Protein AF-A0A166EIK3-F1 (afdb_monomer_lite)

Radius of gyration: 16.2 Å; chains: 1; bounding box: 35×53×45 Å

Organism: NCBI:txid1759441

Structure (mmCIF, N/CA/C/O backbone):
data_AF-A0A166EIK3-F1
#
_entry.id   AF-A0A166EIK3-F1
#
loop_
_atom_site.group_PDB
_atom_site.id
_atom_site.type_symbol
_atom_site.label_atom_id
_atom_site.label_alt_id
_atom_site.label_comp_id
_atom_site.label_asym_id
_atom_site.label_entity_id
_atom_site.label_seq_id
_atom_site.pdbx_PDB_ins_code
_atom_site.Cartn_x
_atom_site.Cartn_y
_atom_site.Cartn_z
_atom_site.occupancy
_atom_site.B_iso_or_equiv
_atom_site.auth_seq_id
_atom_site.auth_comp_id
_atom_site.auth_asym_id
_atom_site.auth_atom_id
_atom_site.pdbx_PDB_model_num
ATOM 1 N N . MET A 1 1 ? 0.263 -26.869 -21.691 1.00 33.00 1 MET A N 1
ATOM 2 C CA . MET A 1 1 ? 0.742 -26.648 -20.312 1.00 33.00 1 MET A CA 1
ATOM 3 C C . MET A 1 1 ? 1.435 -25.303 -20.302 1.00 33.00 1 MET A C 1
ATOM 5 O O . MET A 1 1 ? 2.479 -25.186 -20.929 1.00 33.00 1 MET A O 1
ATOM 9 N N . ALA A 1 2 ? 0.801 -24.281 -19.730 1.00 32.44 2 ALA A N 1
ATOM 10 C CA . ALA A 1 2 ? 1.482 -23.016 -19.465 1.00 32.44 2 ALA A CA 1
ATOM 11 C C . ALA A 1 2 ? 2.461 -23.235 -18.296 1.00 32.44 2 ALA A C 1
ATOM 13 O O . ALA A 1 2 ? 2.149 -24.062 -17.434 1.00 32.44 2 ALA A O 1
ATOM 14 N N . PRO A 1 3 ? 3.630 -22.574 -18.264 1.00 34.97 3 PRO A N 1
ATOM 15 C CA . PRO A 1 3 ? 4.536 -22.687 -17.130 1.00 34.97 3 PRO A CA 1
ATOM 16 C C . PRO A 1 3 ? 3.823 -22.200 -15.865 1.00 34.97 3 PRO A C 1
ATOM 18 O O . PRO A 1 3 ? 3.194 -21.144 -15.879 1.00 34.97 3 PRO A O 1
ATOM 21 N N . GLU A 1 4 ? 3.918 -22.960 -14.776 1.00 40.66 4 GLU A N 1
ATOM 22 C CA . GLU A 1 4 ? 3.613 -22.454 -13.440 1.00 40.66 4 GLU A CA 1
ATOM 23 C C . GLU A 1 4 ? 4.630 -21.352 -13.117 1.00 40.66 4 GLU A C 1
ATOM 25 O O . GLU A 1 4 ? 5.773 -21.621 -12.745 1.00 40.66 4 GLU A O 1
ATOM 30 N N . PHE A 1 5 ? 4.238 -20.094 -13.309 1.00 43.50 5 PHE A N 1
ATOM 31 C CA . PHE A 1 5 ? 5.030 -18.939 -12.903 1.00 43.50 5 PHE A CA 1
ATOM 32 C C . PHE A 1 5 ? 4.923 -18.790 -11.384 1.00 43.50 5 PHE A C 1
ATOM 34 O O . PHE A 1 5 ? 4.163 -17.974 -10.870 1.00 43.50 5 PHE A O 1
ATOM 41 N N . ALA A 1 6 ? 5.657 -19.625 -10.648 1.00 40.59 6 ALA A N 1
ATOM 42 C CA . ALA A 1 6 ? 5.803 -19.489 -9.205 1.00 40.59 6 ALA A CA 1
ATOM 43 C C . ALA A 1 6 ? 6.661 -18.250 -8.904 1.00 40.59 6 ALA A C 1
ATOM 45 O O . ALA A 1 6 ? 7.873 -18.313 -8.717 1.00 40.59 6 ALA A O 1
ATOM 46 N N . SER A 1 7 ? 6.013 -17.094 -8.921 1.00 46.62 7 SER A N 1
ATOM 47 C CA . SER A 1 7 ? 6.534 -15.812 -8.472 1.00 46.62 7 SER A CA 1
ATOM 48 C C . SER A 1 7 ? 6.662 -15.830 -6.944 1.00 46.62 7 SER A C 1
ATOM 50 O O . SER A 1 7 ? 5.664 -15.896 -6.225 1.00 46.62 7 SER A O 1
ATOM 52 N N . VAL A 1 8 ? 7.900 -15.849 -6.454 1.00 47.62 8 VAL A N 1
ATOM 53 C CA . VAL A 1 8 ? 8.247 -15.957 -5.031 1.00 47.62 8 VAL A CA 1
ATOM 54 C C . VAL A 1 8 ? 8.254 -14.547 -4.431 1.00 47.62 8 VAL A C 1
ATOM 56 O O . VAL A 1 8 ? 9.231 -13.807 -4.485 1.00 47.62 8 VAL A O 1
ATOM 59 N N . TRP A 1 9 ? 7.110 -14.132 -3.895 1.00 52.59 9 TRP A N 1
ATOM 60 C CA . TRP A 1 9 ? 6.866 -12.761 -3.455 1.00 52.59 9 TRP A CA 1
ATOM 61 C C . TRP A 1 9 ? 7.044 -12.588 -1.947 1.00 52.59 9 TRP A C 1
ATOM 63 O O . TRP A 1 9 ? 6.068 -12.648 -1.201 1.00 52.59 9 TRP A O 1
ATOM 73 N N . HIS A 1 10 ? 8.257 -12.362 -1.449 1.00 58.00 10 HIS A N 1
ATOM 74 C CA . HIS A 1 10 ? 8.431 -12.313 0.003 1.00 58.00 10 HIS A CA 1
ATOM 75 C C . HIS A 1 10 ? 9.363 -11.182 0.415 1.00 58.00 10 HIS A C 1
ATOM 77 O O . HIS A 1 10 ? 10.552 -11.217 0.124 1.00 58.00 10 HIS A O 1
ATOM 83 N N . HI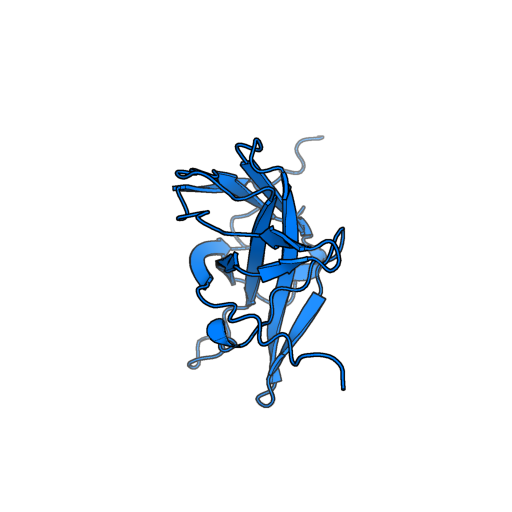S A 1 11 ? 8.796 -10.187 1.106 1.00 63.22 11 HIS A N 1
ATOM 84 C CA . HIS A 1 11 ? 9.227 -9.694 2.423 1.00 63.22 11 HIS A CA 1
ATOM 85 C C . HIS A 1 11 ? 8.502 -8.373 2.717 1.00 63.22 11 HIS A C 1
ATOM 87 O O . HIS A 1 11 ? 8.897 -7.314 2.239 1.00 63.22 11 HIS A O 1
ATOM 93 N N . TYR A 1 12 ? 7.442 -8.431 3.525 1.00 72.81 12 TYR A N 1
ATOM 94 C CA . TYR A 1 12 ? 6.808 -7.235 4.079 1.00 72.81 12 TYR A CA 1
ATOM 95 C C . TYR A 1 12 ? 7.474 -6.872 5.400 1.00 72.81 12 TYR A C 1
ATOM 97 O O . TYR A 1 12 ? 7.505 -7.675 6.335 1.00 72.81 12 TYR A O 1
ATOM 105 N N . ARG A 1 13 ? 7.974 -5.642 5.494 1.00 79.31 13 ARG A N 1
ATOM 106 C CA . ARG A 1 13 ? 8.536 -5.078 6.718 1.00 79.31 13 ARG A CA 1
ATOM 107 C C . ARG A 1 13 ? 7.525 -4.129 7.341 1.00 79.31 13 ARG A C 1
ATOM 109 O O . ARG A 1 13 ? 6.974 -3.284 6.643 1.00 79.31 13 ARG A O 1
ATOM 116 N N . LYS A 1 14 ? 7.317 -4.231 8.656 1.00 83.12 14 LYS A N 1
ATOM 117 C CA . LYS A 1 14 ? 6.583 -3.204 9.402 1.00 83.12 14 LYS A CA 1
ATOM 118 C C . LYS A 1 14 ? 7.390 -1.907 9.384 1.00 83.12 14 LYS A C 1
ATOM 120 O O . LYS A 1 14 ? 8.538 -1.901 9.826 1.00 83.12 14 LYS A O 1
ATOM 125 N N . VAL A 1 15 ? 6.788 -0.837 8.886 1.00 83.31 15 VAL A N 1
ATOM 126 C CA . VAL A 1 15 ? 7.427 0.478 8.712 1.00 83.31 15 VAL A CA 1
ATOM 127 C C . VAL A 1 15 ? 6.827 1.549 9.615 1.00 83.31 15 VAL A C 1
ATOM 129 O O . VAL A 1 15 ? 7.466 2.566 9.853 1.00 83.31 15 VAL A O 1
ATOM 132 N N . GLY A 1 16 ? 5.641 1.312 10.177 1.00 85.31 16 GLY A N 1
ATOM 133 C CA . GLY A 1 16 ? 5.020 2.265 11.087 1.00 85.31 16 GLY A CA 1
ATOM 134 C C . GLY A 1 16 ? 3.704 1.788 11.676 1.00 85.31 16 GLY A C 1
ATOM 135 O O . GLY A 1 16 ? 3.317 0.621 11.543 1.00 85.31 16 GLY A O 1
ATOM 136 N N . ILE A 1 17 ? 3.046 2.714 12.367 1.00 86.44 17 ILE A N 1
ATOM 137 C CA . ILE A 1 17 ? 1.718 2.554 12.952 1.00 86.44 17 ILE A CA 1
ATOM 138 C C . ILE A 1 17 ? 0.939 3.833 12.657 1.00 86.44 17 ILE A C 1
ATOM 140 O O . ILE A 1 17 ? 1.471 4.920 12.854 1.00 86.44 17 ILE A O 1
ATOM 144 N N . VAL A 1 18 ? -0.309 3.681 12.230 1.00 86.12 18 VAL A N 1
ATOM 145 C CA . VAL A 1 18 ? -1.285 4.771 12.127 1.00 86.12 18 VAL A CA 1
ATOM 146 C C . VAL A 1 18 ? -2.200 4.699 13.341 1.00 86.12 18 VAL A C 1
ATOM 148 O O . VAL A 1 18 ? -2.766 3.634 13.613 1.00 86.12 18 VAL A O 1
ATOM 151 N N . ASP A 1 19 ? -2.348 5.804 14.070 1.00 84.12 19 ASP A N 1
ATOM 152 C CA . ASP A 1 19 ? -3.243 5.935 15.219 1.00 84.12 19 ASP A CA 1
ATOM 153 C C . ASP A 1 19 ? -4.318 6.985 14.936 1.00 84.12 19 ASP A C 1
ATOM 155 O O . ASP A 1 19 ? -4.113 8.194 14.985 1.00 84.12 19 ASP A O 1
ATOM 159 N N . ARG A 1 20 ? -5.546 6.515 14.728 1.00 77.56 20 ARG A N 1
ATOM 160 C CA . ARG A 1 20 ? -6.680 7.387 14.396 1.00 77.56 20 ARG A CA 1
ATOM 161 C C . ARG A 1 20 ? -7.066 8.379 15.491 1.00 77.56 20 ARG A C 1
ATOM 163 O O . ARG A 1 20 ? -7.937 9.210 15.257 1.00 77.56 20 ARG A O 1
ATOM 170 N N . THR A 1 21 ? -6.521 8.253 16.701 1.00 71.88 21 THR A N 1
ATOM 171 C CA . THR A 1 21 ? -6.765 9.234 17.767 1.00 71.88 21 THR A CA 1
ATOM 172 C C . THR A 1 21 ? -5.899 10.480 17.645 1.00 71.88 21 THR A C 1
ATOM 174 O O . THR A 1 21 ? -6.282 11.514 18.184 1.00 71.88 21 THR A O 1
ATOM 177 N N . THR A 1 22 ? -4.784 10.399 16.922 1.00 66.06 22 THR A N 1
ATOM 178 C CA . THR A 1 22 ? -3.863 11.519 16.682 1.00 66.06 22 THR A CA 1
ATOM 179 C C . THR A 1 22 ? -3.880 11.994 15.236 1.00 66.06 22 THR A C 1
ATOM 181 O O . THR A 1 22 ? -3.534 13.139 14.968 1.00 66.06 22 THR A O 1
ATOM 184 N N . ASP A 1 23 ? -4.325 11.131 14.327 1.00 60.50 23 ASP A N 1
ATOM 185 C CA . ASP A 1 23 ? -4.114 11.280 12.896 1.00 60.50 23 ASP A CA 1
ATOM 186 C C . ASP A 1 23 ? -5.430 11.693 12.212 1.00 60.50 23 ASP A C 1
ATOM 188 O O . ASP A 1 23 ? -6.463 11.047 12.405 1.00 60.50 23 ASP A O 1
ATOM 192 N N . GLY A 1 24 ? -5.404 12.803 11.464 1.00 57.12 24 GLY A N 1
ATOM 193 C CA . GLY A 1 24 ? -6.562 13.521 10.913 1.00 57.12 24 GLY A CA 1
ATOM 194 C C . GLY A 1 24 ? -7.657 12.689 10.215 1.00 57.12 24 GLY A C 1
ATOM 195 O O . GLY A 1 24 ? -7.524 11.516 9.868 1.00 57.12 24 GLY A O 1
ATOM 196 N N . LYS A 1 25 ? -8.811 13.324 9.978 1.00 63.50 25 LYS A N 1
ATOM 197 C CA . LYS A 1 25 ? -10.058 12.648 9.558 1.00 63.50 25 LYS A CA 1
ATOM 198 C C . LYS A 1 25 ? -10.060 12.091 8.131 1.00 63.50 25 LYS A C 1
ATOM 200 O O . LYS A 1 25 ? -10.968 11.326 7.801 1.00 63.50 25 LYS A O 1
ATOM 205 N N . ASN A 1 26 ? -9.082 12.451 7.301 1.00 69.62 26 ASN A N 1
ATOM 206 C CA . ASN A 1 26 ? -9.133 12.221 5.853 1.00 69.62 26 ASN A CA 1
ATOM 207 C C . ASN A 1 26 ? -8.341 10.993 5.375 1.00 69.62 26 ASN A C 1
ATOM 209 O O . ASN A 1 26 ? -8.454 10.604 4.211 1.00 69.62 26 ASN A O 1
ATOM 213 N N . GLY A 1 27 ? -7.623 10.315 6.275 1.00 81.19 27 GLY A N 1
ATOM 214 C CA . GLY A 1 27 ? -6.870 9.096 5.977 1.00 81.19 27 GLY A CA 1
ATOM 215 C C . GLY A 1 27 ? -5.369 9.268 6.181 1.00 81.19 27 GLY A C 1
ATOM 216 O O . GLY A 1 27 ? -4.930 10.162 6.896 1.00 81.19 27 GLY A O 1
ATOM 217 N N . VAL A 1 28 ? -4.585 8.396 5.556 1.00 86.12 28 VAL A N 1
ATOM 218 C CA . VAL A 1 28 ? -3.120 8.411 5.619 1.00 86.12 28 VAL A CA 1
ATOM 219 C C . VAL A 1 28 ? -2.539 8.254 4.222 1.00 86.12 28 VAL A C 1
ATOM 221 O O . VAL A 1 28 ? -2.976 7.409 3.436 1.00 86.12 28 VAL A O 1
ATOM 224 N N . ILE A 1 29 ? -1.540 9.067 3.918 1.00 88.38 29 ILE A N 1
ATOM 225 C CA . ILE A 1 29 ? -0.693 8.927 2.744 1.00 88.38 29 ILE A CA 1
ATOM 226 C C . ILE A 1 29 ? 0.611 8.288 3.212 1.00 88.38 29 ILE A C 1
ATOM 228 O O . ILE A 1 29 ? 1.278 8.803 4.107 1.00 88.38 29 ILE A O 1
ATOM 232 N N . ILE A 1 30 ? 0.949 7.155 2.610 1.00 88.19 30 ILE A N 1
ATOM 233 C CA . ILE A 1 30 ? 2.161 6.387 2.881 1.00 88.19 30 ILE A CA 1
ATOM 234 C C . ILE A 1 30 ? 3.106 6.651 1.718 1.00 88.19 30 ILE A C 1
ATOM 236 O O . ILE A 1 30 ? 2.805 6.247 0.592 1.00 88.19 30 ILE A O 1
ATOM 240 N N . LEU A 1 31 ? 4.216 7.329 1.986 1.00 88.56 31 LEU A N 1
ATOM 241 C CA . LEU A 1 31 ? 5.270 7.613 1.018 1.00 88.56 31 LEU A CA 1
ATOM 242 C C . LEU A 1 31 ? 6.453 6.686 1.284 1.00 88.56 31 LEU A C 1
ATOM 244 O O . LEU A 1 31 ? 6.903 6.564 2.420 1.00 88.56 31 LEU A O 1
ATOM 248 N N . VAL A 1 32 ? 6.949 6.026 0.244 1.00 86.06 32 VAL A N 1
ATOM 249 C CA . VAL A 1 32 ? 8.122 5.149 0.310 1.00 86.06 32 VAL A CA 1
ATOM 250 C C . VAL A 1 32 ? 9.165 5.688 -0.652 1.00 86.06 32 VAL A C 1
ATOM 252 O O . VAL A 1 32 ? 8.889 5.740 -1.855 1.00 86.06 32 VAL A O 1
ATOM 255 N N . HIS A 1 33 ? 10.358 6.026 -0.152 1.00 83.94 33 HIS A N 1
ATOM 256 C CA . HIS A 1 33 ? 11.458 6.396 -1.038 1.00 83.94 33 HIS A CA 1
ATOM 257 C C . HIS A 1 33 ? 12.168 5.145 -1.563 1.00 83.94 33 HIS A C 1
ATOM 259 O O . HIS A 1 33 ? 12.476 4.176 -0.853 1.00 83.94 33 HIS A O 1
ATOM 265 N N . LEU A 1 34 ? 12.384 5.154 -2.870 1.00 78.69 34 LEU A N 1
ATOM 266 C CA . LEU A 1 34 ? 12.885 4.040 -3.649 1.00 78.69 34 LEU A CA 1
ATOM 267 C C . LEU A 1 34 ? 14.361 4.278 -3.938 1.00 78.69 34 LEU A C 1
ATOM 269 O O . LEU A 1 34 ? 14.728 5.123 -4.750 1.00 78.69 34 LEU A O 1
ATOM 273 N N . ASN A 1 35 ? 15.216 3.495 -3.286 1.00 68.25 35 ASN A N 1
ATOM 274 C CA . ASN A 1 35 ? 16.641 3.466 -3.589 1.00 68.25 35 ASN A CA 1
ATOM 275 C C . ASN A 1 35 ? 16.967 2.216 -4.395 1.00 68.25 35 ASN A C 1
ATOM 277 O O . ASN A 1 35 ? 16.853 1.110 -3.875 1.00 68.25 35 ASN A O 1
ATOM 281 N N . THR A 1 36 ? 17.424 2.384 -5.636 1.00 59.62 36 THR A N 1
ATOM 282 C CA . THR A 1 36 ? 17.813 1.259 -6.502 1.00 59.62 36 THR A CA 1
ATOM 283 C C . THR A 1 36 ? 19.271 1.268 -6.938 1.00 59.62 36 THR A C 1
ATOM 285 O O . THR A 1 36 ? 19.799 2.280 -7.393 1.00 59.62 36 THR A O 1
ATOM 288 N N . THR A 1 37 ? 19.853 0.069 -6.916 1.00 52.12 37 THR A N 1
ATOM 289 C CA . THR A 1 37 ? 21.106 -0.378 -7.560 1.00 52.12 37 THR A CA 1
ATOM 290 C C . THR A 1 37 ? 20.956 -1.910 -7.706 1.00 52.12 37 THR A C 1
ATOM 292 O O . THR A 1 37 ? 20.644 -2.476 -6.660 1.00 52.12 37 THR A O 1
ATOM 295 N N . PRO A 1 38 ? 21.161 -2.673 -8.829 1.00 50.84 38 PRO A N 1
ATOM 296 C CA . PRO A 1 38 ? 21.731 -2.476 -10.190 1.00 50.84 38 PRO A CA 1
ATOM 297 C C . PRO A 1 38 ? 20.875 -3.158 -11.347 1.00 50.84 38 PRO A C 1
ATOM 299 O O . PRO A 1 38 ? 19.654 -3.190 -11.245 1.00 50.84 38 PRO A O 1
ATOM 302 N N . PRO A 1 39 ? 21.422 -3.709 -12.472 1.00 52.75 39 PRO A N 1
ATOM 303 C CA . PRO A 1 39 ? 21.447 -3.117 -13.817 1.00 52.75 39 PRO A CA 1
ATOM 304 C C . PRO A 1 39 ? 20.382 -3.608 -14.837 1.00 52.75 39 PRO A C 1
ATOM 306 O O . PRO A 1 39 ? 20.573 -3.391 -16.032 1.00 52.75 39 PRO A O 1
ATOM 309 N N . ARG A 1 40 ? 19.311 -4.322 -14.451 1.00 54.56 40 ARG A N 1
ATOM 310 C CA . ARG A 1 40 ? 18.403 -4.966 -15.442 1.00 54.56 40 ARG A CA 1
ATOM 311 C C . ARG A 1 40 ? 16.902 -4.961 -15.114 1.00 54.56 40 ARG A C 1
ATOM 313 O O . ARG A 1 40 ? 16.160 -5.724 -15.723 1.00 54.56 40 ARG A O 1
ATOM 320 N N . ALA A 1 41 ? 16.456 -4.152 -14.159 1.00 62.06 41 ALA A N 1
ATOM 321 C CA . ALA A 1 41 ? 15.030 -4.015 -13.868 1.00 62.06 41 ALA A CA 1
ATOM 322 C C . ALA A 1 41 ? 14.403 -2.910 -14.728 1.00 62.06 41 ALA A C 1
ATOM 324 O O . ALA A 1 41 ? 15.029 -1.878 -14.957 1.00 62.06 41 ALA A O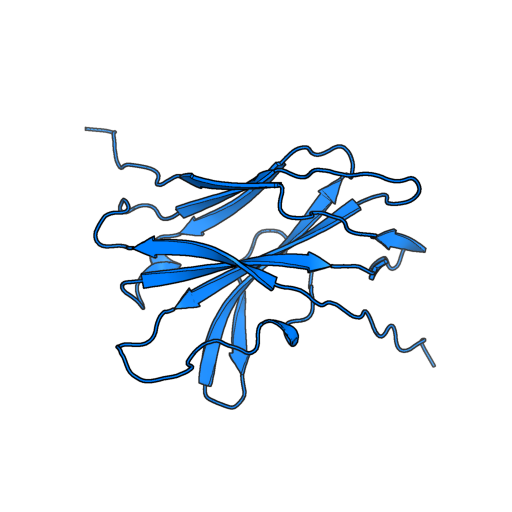 1
ATOM 325 N N . SER A 1 42 ? 13.163 -3.106 -15.170 1.00 67.50 42 SER A N 1
ATOM 326 C CA . SER A 1 42 ? 12.394 -2.057 -15.864 1.00 67.50 42 SER A CA 1
ATOM 327 C C . SER A 1 42 ? 11.387 -1.364 -14.933 1.00 67.50 42 SER A C 1
ATOM 329 O O . SER A 1 42 ? 11.015 -0.212 -15.161 1.00 67.50 42 SER A O 1
ATOM 331 N N . TRP A 1 43 ? 10.988 -2.036 -13.847 1.00 75.50 43 TRP A N 1
ATOM 332 C CA . TRP A 1 43 ? 9.897 -1.618 -12.963 1.00 75.50 43 TRP A CA 1
ATOM 333 C C . TRP A 1 43 ? 10.179 -1.966 -11.501 1.00 75.50 43 TRP A C 1
ATOM 335 O O . TRP A 1 43 ? 10.754 -3.015 -11.204 1.00 75.50 43 TRP A O 1
ATOM 345 N N . HIS A 1 44 ? 9.698 -1.119 -10.592 1.00 74.94 44 HIS A N 1
ATOM 346 C CA . HIS A 1 44 ? 9.502 -1.457 -9.186 1.00 74.94 44 HIS A CA 1
ATOM 347 C C . HIS A 1 44 ? 8.132 -2.104 -9.007 1.00 74.94 44 HIS A C 1
ATOM 349 O O . HIS A 1 44 ? 7.159 -1.650 -9.608 1.00 74.94 44 HIS A O 1
ATOM 355 N N . ASN A 1 45 ? 8.044 -3.106 -8.133 1.00 78.31 45 ASN A N 1
ATOM 356 C CA . ASN A 1 45 ? 6.774 -3.658 -7.669 1.00 78.31 45 ASN A CA 1
ATOM 357 C C . ASN A 1 45 ? 6.721 -3.607 -6.140 1.00 78.31 45 ASN A C 1
ATOM 359 O O . ASN A 1 45 ? 7.534 -4.236 -5.452 1.00 78.31 45 ASN A O 1
ATOM 363 N N . ILE A 1 46 ? 5.792 -2.804 -5.631 1.00 81.38 46 ILE A N 1
ATOM 364 C CA . ILE A 1 46 ? 5.703 -2.389 -4.235 1.00 81.38 46 ILE A CA 1
ATOM 365 C C . ILE A 1 46 ? 4.339 -2.800 -3.699 1.00 81.38 46 ILE A C 1
ATOM 367 O O . ILE A 1 46 ? 3.308 -2.539 -4.313 1.00 81.38 46 ILE A O 1
ATOM 371 N N . GLY A 1 47 ? 4.338 -3.434 -2.534 1.00 83.12 47 GLY A N 1
ATOM 372 C CA . GLY A 1 47 ? 3.140 -3.837 -1.819 1.00 83.12 47 GLY A CA 1
ATOM 373 C C . GLY A 1 47 ? 2.981 -2.998 -0.563 1.00 83.12 47 GLY A C 1
ATOM 374 O O . GLY A 1 47 ? 3.875 -2.967 0.281 1.00 83.12 47 GLY A O 1
ATOM 375 N N . PHE A 1 48 ? 1.829 -2.365 -0.409 1.00 86.75 48 PHE A N 1
ATOM 376 C CA . PHE A 1 48 ? 1.414 -1.677 0.805 1.00 86.75 48 PHE A CA 1
ATOM 377 C C . PHE A 1 48 ? 0.407 -2.546 1.543 1.00 86.75 48 PHE A C 1
ATOM 379 O O . PHE A 1 48 ? -0.508 -3.105 0.933 1.00 86.75 48 PHE A O 1
ATOM 386 N N . MET A 1 49 ? 0.548 -2.644 2.860 1.00 88.12 49 MET A N 1
ATOM 387 C CA . MET A 1 49 ? -0.391 -3.390 3.684 1.00 88.12 49 MET A CA 1
ATOM 388 C C . MET A 1 49 ? -0.719 -2.647 4.971 1.00 88.12 49 MET A C 1
ATOM 390 O O . MET A 1 49 ? 0.168 -2.141 5.658 1.00 88.12 49 MET A O 1
ATOM 394 N N . LEU A 1 50 ? -2.006 -2.625 5.304 1.00 88.88 50 LEU A N 1
ATOM 395 C CA . LEU A 1 50 ? -2.531 -2.084 6.548 1.00 88.88 50 LEU A CA 1
ATOM 396 C C . LEU A 1 50 ? -3.232 -3.202 7.302 1.00 88.88 50 LEU A C 1
ATOM 398 O O . LEU A 1 50 ? -4.318 -3.639 6.915 1.00 88.88 50 LEU A O 1
ATOM 402 N N . ALA A 1 51 ? -2.608 -3.661 8.381 1.00 87.62 51 ALA A N 1
ATOM 403 C CA . ALA A 1 51 ? -3.185 -4.667 9.256 1.00 87.62 51 ALA A CA 1
ATOM 404 C C . ALA A 1 51 ? -3.805 -3.974 10.479 1.00 87.62 51 ALA A C 1
ATOM 406 O O . ALA A 1 51 ? -3.104 -3.232 11.176 1.00 87.62 51 ALA A O 1
ATOM 407 N N . PRO A 1 52 ? -5.097 -4.188 10.775 1.00 86.75 52 PRO A N 1
ATOM 408 C CA . PRO A 1 52 ? -5.698 -3.635 11.974 1.00 86.75 52 PRO A CA 1
ATOM 409 C C . PRO A 1 52 ? -5.032 -4.281 13.189 1.00 86.75 52 PRO A C 1
ATOM 411 O O . PRO A 1 52 ? -4.977 -5.510 13.298 1.00 86.75 52 PRO A O 1
ATOM 414 N N . LYS A 1 53 ? -4.560 -3.476 14.145 1.00 78.56 53 LYS A N 1
ATOM 415 C CA . LYS A 1 53 ? -4.233 -4.033 15.456 1.00 78.56 53 LYS A CA 1
ATOM 416 C C . LYS A 1 53 ? -5.526 -4.534 16.076 1.00 78.56 53 LYS A C 1
ATOM 418 O O . LYS A 1 53 ? -6.496 -3.783 16.200 1.00 78.56 53 LYS A O 1
ATOM 423 N N . ALA A 1 54 ? -5.539 -5.805 16.449 1.00 64.19 54 ALA A N 1
ATOM 424 C CA . ALA A 1 54 ? -6.613 -6.341 17.260 1.00 64.19 54 ALA A CA 1
ATOM 425 C C . ALA A 1 54 ? -6.620 -5.672 18.630 1.00 64.19 54 ALA A C 1
ATOM 427 O O . ALA A 1 54 ? -5.565 -5.303 19.149 1.00 64.19 54 ALA A O 1
ATOM 428 N N . CYS A 1 55 ? -7.806 -5.551 19.219 1.00 48.53 55 CYS A N 1
ATOM 429 C CA . CYS A 1 55 ? -7.960 -5.254 20.634 1.00 48.53 55 CYS A CA 1
ATOM 430 C C . CYS A 1 55 ? -7.199 -6.319 21.445 1.00 48.53 55 CYS A C 1
ATOM 432 O O . CYS A 1 55 ? -7.676 -7.438 21.566 1.00 48.53 55 CYS A O 1
ATOM 434 N N . GLU A 1 56 ? -5.984 -5.985 21.889 1.00 42.94 56 GLU A N 1
ATOM 435 C CA . GLU A 1 56 ? -5.179 -6.551 22.991 1.00 42.94 56 GLU A CA 1
ATOM 436 C C . GLU A 1 56 ? -5.080 -8.079 23.204 1.00 42.94 56 GLU A C 1
ATOM 438 O O . GLU A 1 56 ? -4.495 -8.513 24.192 1.00 42.94 56 GLU A O 1
ATOM 443 N N . CYS A 1 57 ? -5.502 -8.919 22.260 1.00 36.38 57 CYS A N 1
ATOM 444 C CA . CYS A 1 57 ? -5.339 -10.370 22.340 1.00 36.38 57 CYS A CA 1
ATOM 445 C C . CYS A 1 57 ? -4.652 -10.902 21.074 1.00 36.38 57 CYS A C 1
ATOM 447 O O . CYS A 1 57 ? -5.298 -11.088 20.052 1.00 36.38 57 CYS A O 1
ATOM 449 N N . GLY A 1 58 ? -3.334 -11.117 21.162 1.00 42.22 58 GLY A N 1
ATOM 450 C CA . GLY A 1 58 ? -2.545 -12.106 20.407 1.00 42.22 58 GLY A CA 1
ATOM 451 C C . GLY A 1 58 ? -2.699 -12.218 18.878 1.00 42.22 58 GLY A C 1
ATOM 452 O O . GLY A 1 58 ? -3.699 -12.695 18.361 1.00 42.22 58 GLY A O 1
ATOM 453 N N . SER A 1 59 ? -1.611 -11.936 18.149 1.00 47.19 59 SER A N 1
ATOM 454 C CA . SER A 1 59 ? -1.289 -12.523 16.824 1.00 47.19 59 SER A CA 1
ATOM 455 C C . SER A 1 59 ? -2.330 -12.422 15.689 1.00 47.19 59 SER A C 1
ATOM 457 O O . SER A 1 59 ? -2.373 -13.274 14.800 1.00 47.19 59 SER A O 1
ATOM 459 N N . ASN A 1 60 ? -3.094 -11.330 15.633 1.00 49.62 60 ASN A N 1
ATOM 460 C CA . ASN A 1 60 ? -3.972 -11.011 14.495 1.00 49.62 60 ASN A CA 1
ATOM 461 C C . ASN A 1 60 ? -3.248 -10.412 13.275 1.00 49.62 60 ASN A C 1
ATOM 463 O O . ASN A 1 60 ? -3.878 -9.817 12.403 1.00 49.62 60 ASN A O 1
ATOM 467 N N . GLN A 1 61 ? -1.929 -10.580 13.182 1.00 55.06 61 GLN A N 1
ATOM 468 C CA . GLN A 1 61 ? -1.211 -10.259 11.956 1.00 55.06 61 GLN A CA 1
ATOM 469 C C . GLN A 1 61 ? -1.516 -11.361 10.944 1.00 55.06 61 GLN A C 1
ATOM 471 O O . GLN A 1 61 ? -1.206 -12.528 11.186 1.00 55.06 61 GLN A O 1
ATOM 476 N N . ILE A 1 62 ? -2.147 -10.987 9.827 1.00 62.84 62 ILE A N 1
ATOM 477 C CA . ILE A 1 62 ? -2.140 -11.821 8.624 1.00 62.84 62 ILE A CA 1
ATOM 478 C C . ILE A 1 62 ? -0.692 -12.243 8.363 1.00 62.84 62 ILE A C 1
ATOM 480 O O . ILE A 1 62 ? 0.231 -11.450 8.576 1.00 62.84 62 ILE A O 1
ATOM 484 N N . GLU A 1 63 ? -0.466 -13.489 7.956 1.00 64.56 63 GLU A N 1
ATOM 485 C CA . GLU A 1 63 ? 0.880 -13.920 7.588 1.00 64.56 63 GLU A CA 1
ATOM 486 C C . GLU A 1 63 ? 1.307 -13.152 6.337 1.00 64.56 63 GLU A C 1
ATOM 488 O O . GLU A 1 63 ? 1.003 -13.536 5.209 1.00 64.56 63 GLU A O 1
ATOM 493 N N . THR A 1 64 ? 2.000 -12.031 6.546 1.00 61.50 64 THR A N 1
ATOM 494 C CA . THR A 1 64 ? 2.347 -11.065 5.496 1.00 61.50 64 THR A CA 1
ATOM 495 C C . THR A 1 64 ? 3.175 -11.700 4.379 1.00 61.50 64 THR A C 1
ATOM 497 O O . THR A 1 64 ? 3.172 -11.221 3.253 1.00 61.50 64 THR A O 1
ATOM 500 N N . GLN A 1 65 ? 3.843 -12.820 4.663 1.00 58.47 65 GLN A N 1
ATOM 501 C CA . GLN A 1 65 ? 4.620 -13.599 3.703 1.00 58.47 65 GLN A CA 1
ATOM 502 C C . GLN A 1 65 ? 3.762 -14.334 2.660 1.00 58.47 65 GLN A C 1
ATOM 504 O O . GLN A 1 65 ? 4.312 -14.769 1.656 1.00 58.47 65 GLN A O 1
ATOM 509 N N . ARG A 1 66 ? 2.447 -14.491 2.861 1.00 57.97 66 ARG A N 1
ATOM 510 C CA . ARG A 1 66 ? 1.575 -15.291 1.979 1.00 57.97 66 ARG A CA 1
ATOM 511 C C . ARG A 1 66 ? 0.728 -14.478 1.003 1.00 57.97 66 ARG A C 1
ATOM 513 O O . ARG A 1 66 ? -0.057 -15.065 0.268 1.00 57.97 66 ARG A O 1
ATOM 520 N N . ILE A 1 67 ? 0.849 -13.152 1.001 1.00 64.81 67 ILE A N 1
ATOM 521 C CA . ILE A 1 67 ? 0.064 -12.306 0.098 1.00 64.81 67 ILE A CA 1
ATOM 522 C C . ILE A 1 67 ? 0.832 -12.174 -1.225 1.00 64.81 67 ILE A C 1
ATOM 524 O O . ILE A 1 67 ? 1.911 -11.570 -1.222 1.00 64.81 67 ILE A O 1
ATOM 528 N N . PRO A 1 68 ? 0.319 -12.739 -2.337 1.00 62.25 68 PRO A N 1
ATOM 529 C CA . PRO A 1 68 ? 0.950 -12.580 -3.642 1.00 62.25 68 PRO A CA 1
ATOM 530 C C . PRO A 1 68 ? 0.953 -11.099 -4.017 1.00 62.25 68 PRO A C 1
ATOM 532 O O . PRO A 1 68 ? -0.010 -10.386 -3.723 1.00 62.25 68 PRO A O 1
ATOM 535 N N . PHE A 1 69 ? 2.028 -10.619 -4.650 1.00 64.69 69 PHE A N 1
ATOM 536 C CA . PHE A 1 69 ? 1.984 -9.262 -5.181 1.00 64.69 69 PHE A CA 1
ATOM 537 C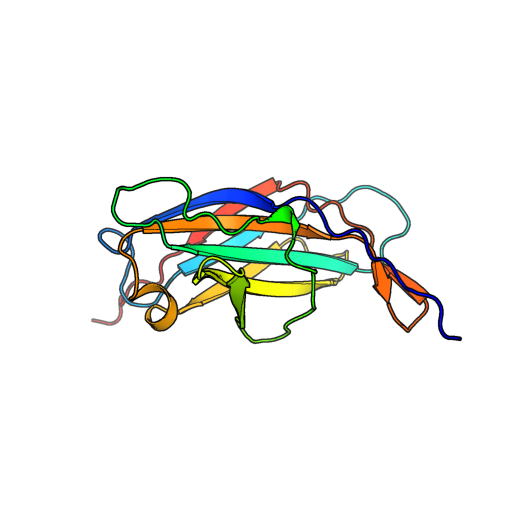 C . PHE A 1 69 ? 1.187 -9.299 -6.472 1.00 64.69 69 PHE A C 1
ATOM 539 O O . PHE A 1 69 ? 1.670 -9.732 -7.516 1.00 64.69 69 PHE A O 1
ATOM 546 N N . GLU A 1 70 ? -0.046 -8.841 -6.378 1.00 66.06 70 GLU A N 1
ATOM 547 C CA . GLU A 1 70 ? -0.869 -8.539 -7.532 1.00 66.06 70 GLU A CA 1
ATOM 548 C C . GLU A 1 70 ? -0.813 -7.036 -7.741 1.00 66.06 70 GLU A C 1
ATOM 550 O O . GLU A 1 70 ? -1.022 -6.283 -6.788 1.00 66.06 70 GLU A O 1
ATOM 555 N N . ASP A 1 71 ? -0.559 -6.586 -8.970 1.00 63.94 71 ASP A N 1
ATOM 556 C CA . ASP A 1 71 ? -0.797 -5.182 -9.273 1.00 63.94 71 ASP A CA 1
ATOM 557 C C . ASP A 1 71 ? -2.290 -4.910 -9.060 1.00 63.94 71 ASP A C 1
ATOM 559 O O . ASP A 1 71 ? -3.166 -5.542 -9.660 1.00 63.94 71 ASP A O 1
ATOM 563 N N . THR A 1 72 ? -2.581 -4.001 -8.140 1.00 65.94 72 THR A N 1
ATOM 564 C CA . THR A 1 72 ? -3.930 -3.510 -7.887 1.00 65.94 72 THR A CA 1
ATOM 565 C C . THR A 1 72 ? -3.904 -2.034 -8.225 1.00 65.94 72 THR A C 1
ATOM 567 O O . THR A 1 72 ? -3.945 -1.185 -7.321 1.00 65.94 72 THR A O 1
ATOM 570 N N . PRO A 1 73 ? -3.750 -1.704 -9.521 1.00 60.81 73 PRO A N 1
ATOM 571 C CA . PRO A 1 73 ? -3.656 -0.323 -9.912 1.00 60.81 73 PRO A CA 1
ATOM 572 C C . PRO A 1 73 ? -4.976 0.312 -9.474 1.00 60.81 73 PRO A C 1
ATOM 574 O O . PRO A 1 73 ? -6.057 -0.218 -9.721 1.00 60.81 73 PRO A O 1
ATOM 577 N N . PHE A 1 74 ? -4.861 1.415 -8.742 1.00 64.25 74 PHE A N 1
ATOM 578 C CA . PHE A 1 74 ? -5.963 2.239 -8.228 1.00 64.25 74 PHE A CA 1
ATOM 579 C C . PHE A 1 74 ? -6.656 1.781 -6.932 1.00 64.25 74 PHE A C 1
ATOM 581 O O . PHE A 1 74 ? -6.976 2.663 -6.135 1.00 64.25 74 PHE A O 1
ATOM 588 N N . ASP A 1 75 ? -6.780 0.482 -6.636 1.00 83.31 75 ASP A N 1
ATOM 589 C CA . ASP A 1 75 ? -7.640 0.024 -5.530 1.00 83.31 75 ASP A CA 1
ATOM 590 C C . ASP A 1 75 ? -6.933 -0.741 -4.406 1.00 83.31 75 ASP A C 1
ATOM 592 O O . ASP A 1 75 ? -6.008 -1.523 -4.614 1.00 83.31 75 ASP A O 1
ATOM 596 N N . TRP A 1 76 ? -7.435 -0.540 -3.185 1.00 89.50 76 TRP A N 1
ATOM 597 C CA . TRP A 1 76 ? -7.118 -1.387 -2.040 1.00 89.50 76 TRP A CA 1
ATOM 598 C C . TRP A 1 76 ? -8.043 -2.599 -2.014 1.00 89.50 76 TRP A C 1
ATOM 600 O O . TRP A 1 76 ? -9.267 -2.465 -2.044 1.00 89.50 76 TRP A O 1
ATOM 610 N N . LYS A 1 77 ? -7.468 -3.788 -1.872 1.00 88.25 77 LYS A N 1
ATOM 611 C CA . LYS A 1 77 ? -8.208 -5.036 -1.688 1.00 88.25 77 LYS A CA 1
ATOM 612 C C . LYS A 1 77 ? -8.180 -5.453 -0.226 1.00 88.25 77 LYS A C 1
ATOM 614 O O . LYS A 1 77 ? -7.165 -5.315 0.455 1.00 88.25 77 LYS A O 1
ATOM 619 N N . ARG A 1 78 ? -9.290 -6.006 0.260 1.00 86.19 78 ARG A N 1
ATOM 620 C CA . ARG A 1 78 ? -9.312 -6.686 1.555 1.00 86.19 78 ARG A CA 1
ATOM 621 C C . ARG A 1 78 ? -8.834 -8.116 1.352 1.00 86.19 78 ARG A C 1
ATOM 623 O O . ARG A 1 78 ? -9.480 -8.878 0.641 1.00 86.19 78 ARG A O 1
ATOM 630 N N . VAL A 1 79 ? -7.725 -8.466 1.985 1.00 83.25 79 VAL A N 1
ATOM 631 C CA . VAL A 1 79 ? -7.187 -9.828 2.004 1.00 83.25 79 VAL A CA 1
ATOM 632 C C . VAL A 1 79 ? -7.455 -10.434 3.371 1.00 83.25 79 VAL A C 1
ATOM 634 O O . VAL A 1 79 ? -7.288 -9.757 4.385 1.00 83.25 79 VAL A O 1
ATOM 637 N N . ALA A 1 80 ? -7.911 -11.680 3.401 1.00 81.62 80 ALA A N 1
ATOM 638 C CA . ALA A 1 80 ? -8.189 -12.407 4.629 1.00 81.62 80 ALA A CA 1
ATOM 639 C C . ALA A 1 80 ? -7.567 -13.799 4.563 1.00 81.62 80 ALA A C 1
ATOM 641 O O . ALA A 1 80 ? -7.430 -14.359 3.477 1.00 81.62 80 ALA A O 1
ATOM 642 N N . ASP A 1 81 ? -7.186 -14.335 5.716 1.00 75.62 81 ASP A N 1
ATOM 643 C CA . ASP A 1 81 ? -6.773 -15.727 5.839 1.00 75.62 81 ASP A CA 1
ATOM 644 C C . ASP A 1 81 ? -7.895 -16.614 6.390 1.00 75.62 81 ASP A C 1
ATOM 646 O O . ASP A 1 81 ? -8.960 -16.138 6.795 1.00 75.62 81 ASP A O 1
ATOM 650 N N . ASP A 1 82 ? -7.631 -17.919 6.431 1.00 76.25 82 ASP A N 1
ATOM 651 C CA . ASP A 1 82 ? -8.578 -18.937 6.900 1.00 76.25 82 ASP A CA 1
ATOM 652 C C . ASP A 1 82 ? -8.979 -18.766 8.377 1.00 76.25 82 ASP A C 1
ATOM 654 O O . ASP A 1 82 ? -9.985 -19.317 8.820 1.00 76.25 82 ASP A O 1
ATOM 658 N N . TYR A 1 83 ? -8.218 -17.979 9.146 1.00 75.44 83 TYR A N 1
ATOM 659 C CA . TYR A 1 83 ? -8.498 -17.669 10.549 1.00 75.44 83 TYR A CA 1
ATOM 660 C C . TYR A 1 83 ? -9.348 -16.400 10.713 1.00 75.44 83 TYR A C 1
ATOM 662 O O . TYR A 1 83 ? -9.596 -15.961 11.837 1.00 75.44 83 TYR A O 1
ATOM 670 N N . GLY A 1 84 ? -9.795 -15.789 9.610 1.00 74.19 84 GLY A N 1
ATOM 671 C CA . GLY A 1 84 ? -10.584 -14.558 9.614 1.00 74.19 84 GLY A CA 1
ATOM 672 C C . GLY A 1 84 ? -9.772 -13.303 9.946 1.00 74.19 84 GLY A C 1
ATOM 673 O O . GLY A 1 84 ? -10.351 -12.219 10.096 1.00 74.19 84 GLY A O 1
ATOM 674 N N . ARG A 1 85 ? -8.439 -13.412 10.042 1.00 79.19 85 ARG A N 1
ATOM 675 C CA . ARG A 1 85 ? -7.552 -12.246 10.124 1.00 79.19 85 ARG A CA 1
ATOM 676 C C . ARG A 1 85 ? -7.523 -11.597 8.755 1.00 79.19 85 ARG A C 1
ATOM 678 O O . ARG A 1 85 ? -7.581 -12.279 7.737 1.00 79.19 85 ARG A O 1
ATOM 685 N N . TRP A 1 86 ? -7.442 -10.275 8.717 1.00 83.62 86 TRP A N 1
ATOM 686 C CA . TRP A 1 86 ? -7.515 -9.554 7.456 1.00 83.62 86 TRP A CA 1
ATOM 687 C C . TRP A 1 86 ? -6.658 -8.298 7.469 1.00 83.62 86 TRP A C 1
ATOM 689 O O . TRP A 1 86 ? -6.376 -7.741 8.527 1.00 83.62 86 TRP A O 1
ATOM 699 N N . ALA A 1 87 ? -6.272 -7.842 6.285 1.00 87.12 87 ALA A N 1
ATOM 700 C CA . ALA A 1 87 ? -5.578 -6.584 6.065 1.00 87.12 87 ALA A CA 1
ATOM 701 C C . ALA A 1 87 ? -6.103 -5.906 4.796 1.00 87.12 87 ALA A C 1
ATOM 703 O O . ALA A 1 87 ? -6.695 -6.552 3.925 1.00 87.12 87 ALA A O 1
ATOM 704 N N . TRP A 1 88 ? -5.878 -4.601 4.681 1.00 89.69 88 TRP A N 1
ATOM 705 C CA . TRP A 1 88 ? -5.930 -3.939 3.383 1.00 89.69 88 TRP A CA 1
ATOM 706 C C . TRP A 1 88 ? -4.600 -4.142 2.678 1.00 89.69 88 TRP A C 1
ATOM 708 O O . TRP A 1 88 ? -3.549 -3.951 3.285 1.00 89.69 88 TRP A O 1
ATOM 718 N N . TYR A 1 89 ? -4.654 -4.505 1.407 1.00 88.25 89 TYR A N 1
ATOM 719 C CA . TYR A 1 89 ? -3.501 -4.683 0.542 1.00 88.25 89 TYR A CA 1
ATOM 720 C C . TYR A 1 89 ? -3.640 -3.812 -0.704 1.00 88.25 89 TYR A C 1
ATOM 722 O O . TYR A 1 89 ? -4.733 -3.697 -1.262 1.00 88.25 89 TYR A O 1
ATOM 730 N N . ARG A 1 90 ? -2.533 -3.218 -1.140 1.00 87.88 90 ARG A N 1
ATOM 731 C CA . ARG A 1 90 ? -2.430 -2.541 -2.428 1.00 87.88 90 ARG A CA 1
ATOM 732 C C . ARG A 1 90 ? -1.070 -2.818 -3.052 1.00 87.88 90 ARG A C 1
ATOM 734 O O . ARG A 1 90 ? -0.048 -2.450 -2.478 1.00 87.88 90 ARG A O 1
ATOM 741 N N . GLY A 1 91 ? -1.068 -3.439 -4.223 1.00 84.25 91 GLY A N 1
ATOM 742 C CA . GLY A 1 91 ? 0.100 -3.540 -5.087 1.00 84.25 91 GLY A CA 1
ATOM 743 C C . GLY A 1 91 ? 0.209 -2.325 -6.001 1.00 84.25 91 GLY A C 1
ATOM 744 O O . GLY A 1 91 ? -0.798 -1.724 -6.381 1.00 84.25 91 GLY A O 1
ATOM 745 N N . MET A 1 92 ? 1.438 -1.943 -6.321 1.00 81.81 92 MET A N 1
ATOM 746 C CA . MET A 1 92 ? 1.746 -0.852 -7.230 1.00 81.81 92 MET A CA 1
ATOM 747 C C . MET A 1 92 ? 2.988 -1.188 -8.044 1.00 81.81 92 MET A C 1
ATOM 749 O O . MET A 1 92 ?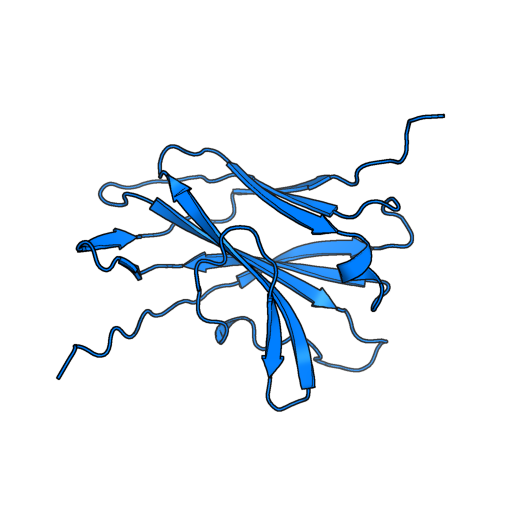 4.059 -1.435 -7.484 1.00 81.81 92 MET A O 1
ATOM 753 N N . THR A 1 93 ? 2.869 -1.080 -9.364 1.00 80.44 93 THR A N 1
ATOM 754 C CA . THR A 1 93 ? 4.026 -1.021 -10.260 1.00 80.44 93 THR A CA 1
ATOM 755 C C . THR A 1 93 ? 4.374 0.419 -10.630 1.00 80.44 93 THR A C 1
ATOM 757 O O . THR A 1 93 ? 3.497 1.189 -11.018 1.00 80.44 93 THR A O 1
ATOM 760 N N . THR A 1 94 ? 5.650 0.794 -10.537 1.00 78.19 94 THR A N 1
ATOM 761 C CA . THR A 1 94 ? 6.138 2.132 -10.922 1.00 78.19 94 THR A CA 1
ATOM 762 C C . THR A 1 94 ? 7.451 2.023 -11.711 1.00 78.19 94 THR A C 1
ATOM 764 O O . THR A 1 94 ? 8.220 1.094 -11.452 1.00 78.19 94 THR A O 1
ATOM 767 N N . PRO A 1 95 ? 7.724 2.891 -12.708 1.00 79.75 95 PRO A N 1
ATOM 768 C CA . PRO A 1 95 ? 8.948 2.809 -13.514 1.00 79.75 95 PRO A CA 1
ATOM 769 C C . PRO A 1 95 ? 10.219 2.837 -12.659 1.00 79.75 95 PRO A C 1
ATOM 771 O O . PRO A 1 95 ? 10.256 3.560 -11.668 1.00 79.75 95 PRO A O 1
ATOM 774 N N . LEU A 1 96 ? 11.294 2.141 -13.064 1.00 76.12 96 LEU A N 1
ATOM 775 C CA . LEU A 1 96 ? 12.554 2.105 -12.293 1.00 76.12 96 LEU A CA 1
ATOM 776 C C . LEU A 1 96 ? 13.101 3.509 -11.948 1.00 76.12 96 LEU A C 1
ATOM 778 O O . LEU A 1 96 ? 13.687 3.705 -10.887 1.00 76.12 96 LEU A O 1
ATOM 782 N N . GLY A 1 97 ? 12.898 4.495 -12.828 1.00 75.50 97 GLY A N 1
ATOM 783 C CA . GLY A 1 97 ? 13.347 5.877 -12.615 1.00 75.50 97 GLY A CA 1
ATOM 784 C C . GLY A 1 97 ? 12.581 6.658 -11.539 1.00 75.50 97 GLY A C 1
ATOM 785 O O . GLY A 1 97 ? 12.985 7.773 -11.205 1.00 75.50 97 GLY A O 1
ATOM 786 N N . SER A 1 98 ? 11.485 6.113 -11.009 1.00 82.75 98 SER A N 1
ATOM 787 C CA . SER A 1 98 ? 10.719 6.731 -9.930 1.00 82.75 98 SER A CA 1
ATOM 788 C C . SER A 1 98 ? 11.520 6.740 -8.633 1.00 82.75 98 SER A C 1
ATOM 790 O O . SER A 1 98 ? 12.064 5.717 -8.223 1.00 82.75 98 SER A O 1
ATOM 792 N N . LYS A 1 99 ? 11.558 7.903 -7.980 1.00 83.12 99 LYS A N 1
ATOM 793 C CA . LYS A 1 99 ? 12.199 8.082 -6.669 1.00 83.12 99 LYS A CA 1
ATOM 794 C C . LYS A 1 99 ? 11.290 7.706 -5.511 1.00 83.12 99 LYS A C 1
ATOM 796 O O . LYS A 1 99 ? 11.780 7.357 -4.449 1.00 83.12 99 LYS A O 1
ATOM 801 N N . ASP A 1 100 ? 9.985 7.761 -5.741 1.00 85.50 100 ASP A N 1
ATOM 802 C CA . ASP A 1 100 ? 8.977 7.648 -4.703 1.00 85.50 100 ASP A CA 1
ATOM 803 C C . ASP A 1 100 ? 7.812 6.782 -5.182 1.00 85.50 100 ASP A C 1
ATOM 805 O O . ASP A 1 100 ? 7.476 6.754 -6.373 1.00 85.50 100 ASP A O 1
ATOM 809 N N . ALA A 1 101 ? 7.166 6.108 -4.235 1.00 85.62 101 ALA A N 1
ATOM 810 C CA . ALA A 1 101 ? 5.864 5.489 -4.421 1.00 85.62 101 ALA A CA 1
ATOM 811 C C . ALA A 1 101 ? 4.932 5.867 -3.277 1.00 85.62 101 ALA A C 1
ATOM 813 O O . ALA A 1 101 ? 5.314 5.822 -2.107 1.00 85.62 101 ALA A O 1
ATOM 814 N N . THR A 1 102 ? 3.688 6.182 -3.627 1.00 88.75 102 THR A N 1
ATOM 815 C CA . THR A 1 102 ? 2.721 6.724 -2.676 1.00 88.75 102 THR A CA 1
ATOM 816 C C . THR A 1 102 ? 1.424 5.940 -2.713 1.00 88.75 102 THR A C 1
ATOM 818 O O . THR A 1 102 ? 0.824 5.771 -3.773 1.00 88.75 102 THR A O 1
ATOM 821 N N . ALA A 1 103 ? 0.932 5.526 -1.549 1.00 89.25 103 ALA A N 1
ATOM 822 C CA . ALA A 1 103 ? -0.395 4.943 -1.404 1.00 89.25 103 ALA A CA 1
ATOM 823 C C . ALA A 1 103 ? -1.234 5.763 -0.422 1.00 89.25 103 ALA A C 1
ATOM 825 O O . ALA A 1 103 ? -0.815 6.022 0.701 1.00 89.25 103 ALA A O 1
ATOM 826 N N . MET A 1 104 ? -2.445 6.142 -0.834 1.00 89.38 104 MET A N 1
ATOM 827 C CA . MET A 1 104 ? -3.417 6.795 0.045 1.00 89.38 104 MET A CA 1
ATOM 828 C C . MET A 1 104 ? -4.418 5.764 0.552 1.00 89.38 104 MET A C 1
ATOM 830 O O . MET A 1 104 ? -5.107 5.137 -0.254 1.00 89.38 104 MET A O 1
ATOM 834 N N . ALA A 1 105 ? -4.520 5.603 1.868 1.00 89.00 105 ALA A N 1
ATOM 835 C CA . ALA A 1 105 ? -5.600 4.871 2.514 1.00 89.00 105 ALA A CA 1
ATOM 836 C C . ALA A 1 105 ? -6.610 5.860 3.092 1.00 89.00 105 ALA A C 1
ATOM 838 O O . ALA A 1 105 ? -6.271 6.720 3.903 1.00 89.00 105 ALA A O 1
ATOM 839 N N . THR A 1 106 ? -7.860 5.741 2.654 1.00 88.25 106 THR A N 1
ATOM 840 C CA . THR A 1 106 ? -8.935 6.645 3.076 1.00 88.25 106 THR A CA 1
ATOM 841 C C . THR A 1 106 ? -9.359 6.351 4.512 1.00 88.25 106 THR A C 1
ATOM 843 O O . THR A 1 106 ? -9.243 5.223 4.995 1.00 88.25 106 THR A O 1
ATOM 846 N N . SER A 1 107 ? -9.918 7.345 5.199 1.00 83.56 107 SER A N 1
ATOM 847 C CA . SER A 1 107 ? -10.431 7.164 6.563 1.00 83.56 107 SER A CA 1
ATOM 848 C C . SER A 1 107 ? -11.488 6.063 6.670 1.00 83.56 107 SER A C 1
ATOM 850 O O . SER A 1 107 ? -11.513 5.340 7.668 1.00 83.56 107 SER A O 1
ATOM 852 N N . ASN A 1 108 ? -12.273 5.860 5.605 1.00 85.31 108 ASN A N 1
ATOM 853 C CA . ASN A 1 108 ? -13.255 4.783 5.493 1.00 85.31 108 ASN A CA 1
ATOM 854 C C . ASN A 1 108 ? -12.658 3.395 5.758 1.00 85.31 108 ASN A C 1
ATOM 856 O O . ASN A 1 108 ? -13.247 2.573 6.460 1.00 85.31 108 ASN A O 1
ATOM 860 N N . MET A 1 109 ? -11.457 3.152 5.236 1.00 87.12 109 MET A N 1
ATOM 861 C CA . MET A 1 109 ? -10.746 1.886 5.401 1.00 87.12 109 MET A CA 1
ATOM 862 C C . MET A 1 109 ? -10.258 1.667 6.831 1.00 87.12 109 MET A C 1
ATOM 864 O O . MET A 1 109 ? -10.143 0.526 7.277 1.00 87.12 109 MET A O 1
ATOM 868 N N . LEU A 1 110 ? -9.970 2.756 7.541 1.00 86.44 110 LEU A N 1
ATOM 869 C CA . LEU A 1 110 ? -9.369 2.728 8.865 1.00 86.44 110 LEU A CA 1
ATOM 870 C C . LEU A 1 110 ? -10.429 2.648 9.981 1.00 86.44 110 LEU A C 1
ATOM 872 O O . LEU A 1 110 ? -10.073 2.416 11.136 1.00 86.44 110 LEU A O 1
ATOM 876 N N . PHE A 1 111 ? -11.730 2.787 9.676 1.00 83.56 111 PHE A N 1
ATOM 877 C CA . PHE A 1 111 ? -12.784 2.871 10.702 1.00 83.56 111 PHE A CA 1
ATOM 878 C C . PHE A 1 111 ? -12.858 1.678 11.655 1.00 83.56 111 PHE A C 1
ATOM 880 O O . PHE A 1 111 ? -13.244 1.852 12.811 1.00 83.56 111 PHE A O 1
ATOM 887 N N . SER A 1 112 ? -12.475 0.488 11.196 1.00 82.50 112 SER A N 1
ATOM 888 C CA . SER A 1 112 ? -12.635 -0.763 11.940 1.00 82.50 112 SER A CA 1
ATOM 889 C C . SER A 1 112 ? -11.592 -1.008 13.032 1.00 82.50 112 SER A C 1
ATOM 891 O O . SER A 1 112 ? -11.739 -1.967 13.782 1.00 82.50 112 SER A O 1
ATOM 893 N N . SER A 1 113 ? -10.536 -0.195 13.131 1.00 84.06 113 SER A N 1
ATOM 894 C CA . SER A 1 113 ? -9.584 -0.275 14.245 1.00 84.06 113 SER A CA 1
ATOM 895 C C . SER A 1 113 ? -9.054 1.100 14.629 1.00 84.06 113 SER A C 1
ATOM 897 O O . SER A 1 113 ? -9.015 2.015 13.809 1.00 84.06 113 SER A O 1
ATOM 899 N N . ARG A 1 114 ? -8.651 1.250 15.894 1.00 84.69 114 ARG A N 1
ATOM 900 C CA . ARG A 1 114 ? -7.993 2.458 16.405 1.00 84.69 114 ARG A CA 1
ATOM 901 C C . ARG A 1 114 ? -6.572 2.592 15.864 1.00 84.69 114 ARG A C 1
ATOM 903 O O . ARG A 1 114 ? -6.161 3.694 15.520 1.00 84.69 114 ARG A O 1
ATOM 910 N N . GLN A 1 115 ? -5.849 1.476 15.801 1.00 87.06 115 GLN A N 1
ATOM 911 C CA . GLN A 1 115 ? -4.457 1.433 15.372 1.00 87.06 115 GLN A CA 1
ATOM 912 C C . GLN A 1 115 ? -4.279 0.457 14.217 1.00 87.06 115 GLN A C 1
ATOM 914 O O . GLN A 1 115 ? -4.876 -0.622 14.196 1.00 87.06 115 GLN A O 1
ATOM 919 N N . TRP A 1 116 ? -3.410 0.824 13.287 1.00 88.00 116 TRP A N 1
ATOM 920 C CA . TRP A 1 116 ? -3.099 0.034 12.106 1.00 88.00 116 TRP A CA 1
ATOM 921 C C . TRP A 1 116 ? -1.596 -0.105 11.965 1.00 88.00 116 TRP A C 1
ATOM 923 O O . TRP A 1 116 ? -0.884 0.892 11.896 1.00 88.00 116 TRP A O 1
ATOM 933 N N . ASP A 1 117 ? -1.112 -1.340 11.922 1.00 87.56 117 ASP A N 1
ATOM 934 C CA . ASP A 1 117 ? 0.279 -1.613 11.597 1.00 87.56 117 ASP A CA 1
ATOM 935 C C . ASP A 1 117 ? 0.460 -1.473 10.080 1.00 87.56 117 ASP A C 1
ATOM 937 O O . ASP A 1 117 ? -0.270 -2.090 9.297 1.00 87.56 117 ASP A O 1
ATOM 941 N N . VAL A 1 118 ? 1.435 -0.659 9.671 1.00 87.31 118 VAL A N 1
ATOM 942 C CA . VAL A 1 118 ? 1.750 -0.429 8.259 1.00 87.31 118 VAL A CA 1
ATOM 943 C C . VAL A 1 118 ? 2.941 -1.274 7.859 1.00 87.31 118 VAL A C 1
ATOM 945 O O . VAL A 1 118 ? 3.996 -1.217 8.499 1.00 87.31 118 VAL A O 1
ATOM 948 N N . TYR A 1 119 ? 2.786 -2.015 6.769 1.00 85.81 119 TYR A N 1
ATOM 949 C CA . TYR A 1 119 ? 3.850 -2.796 6.171 1.00 85.81 119 TYR A CA 1
ATOM 950 C C . TYR A 1 119 ? 4.071 -2.381 4.727 1.00 85.81 119 TYR A C 1
ATOM 952 O O . TYR A 1 119 ? 3.126 -2.107 3.988 1.00 85.81 119 TYR A O 1
ATOM 960 N N . VAL A 1 120 ? 5.336 -2.398 4.329 1.00 83.62 120 VAL A N 1
ATOM 961 C CA . VAL A 1 120 ? 5.753 -2.220 2.944 1.00 83.62 120 VAL A CA 1
ATOM 962 C C . VAL A 1 120 ? 6.591 -3.423 2.560 1.00 83.62 120 VAL A C 1
ATOM 964 O O . VAL A 1 120 ? 7.478 -3.845 3.307 1.00 83.62 120 VAL A O 1
ATOM 967 N N . GLY A 1 121 ? 6.268 -4.003 1.417 1.00 78.81 121 GLY A N 1
ATOM 968 C CA . GLY A 1 121 ? 7.015 -5.089 0.819 1.00 78.81 121 GLY A CA 1
ATOM 969 C C . GLY A 1 121 ? 7.446 -4.735 -0.592 1.00 78.81 121 GLY A C 1
ATOM 970 O O . GLY A 1 121 ? 6.853 -3.878 -1.246 1.00 78.81 121 GLY A O 1
ATOM 971 N N . ALA A 1 122 ? 8.468 -5.435 -1.065 1.00 75.25 122 ALA A N 1
ATOM 972 C CA . ALA A 1 122 ? 8.915 -5.354 -2.443 1.00 75.25 122 ALA A CA 1
ATOM 973 C C . ALA A 1 122 ? 8.980 -6.757 -3.046 1.00 75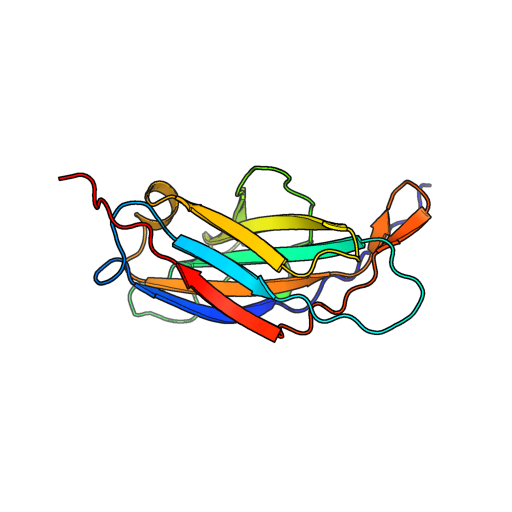.25 122 ALA A C 1
ATOM 975 O O . ALA A 1 122 ? 9.364 -7.717 -2.375 1.00 75.25 122 ALA A O 1
ATOM 976 N N . GLY A 1 123 ? 8.582 -6.861 -4.307 1.00 68.00 123 GLY A N 1
ATOM 977 C CA . GLY A 1 123 ? 8.387 -8.127 -4.993 1.00 68.00 123 GLY A CA 1
ATOM 978 C C . GLY A 1 123 ? 9.320 -8.331 -6.184 1.00 68.00 123 GLY A C 1
ATOM 979 O O . GLY A 1 123 ? 9.767 -7.357 -6.785 1.00 68.00 123 GLY A O 1
ATOM 980 N N . HIS A 1 124 ? 9.593 -9.583 -6.560 1.00 62.81 124 HIS A N 1
ATOM 981 C CA . HIS A 1 124 ? 10.257 -9.913 -7.824 1.00 62.81 124 HIS A CA 1
ATOM 982 C C . HIS A 1 124 ? 9.344 -10.762 -8.716 1.00 62.81 124 HIS A C 1
ATOM 984 O O . HIS A 1 124 ? 8.599 -11.609 -8.227 1.00 62.81 124 HIS A O 1
ATOM 990 N N . GLY A 1 125 ? 9.421 -10.564 -10.030 1.00 60.22 125 GLY A N 1
ATOM 991 C CA . GLY A 1 125 ? 8.637 -11.312 -11.006 1.00 60.22 125 GLY A CA 1
ATOM 992 C C . GLY A 1 125 ? 9.055 -11.031 -12.449 1.00 60.22 125 GLY A C 1
ATOM 993 O O . GLY A 1 125 ? 9.971 -10.260 -12.720 1.00 60.22 125 GLY A O 1
ATOM 994 N N . VAL A 1 126 ? 8.376 -11.668 -13.395 1.00 57.25 126 VAL A N 1
ATOM 995 C CA . VAL A 1 126 ? 8.518 -11.404 -14.833 1.00 57.25 126 VAL A CA 1
ATOM 996 C C . VAL A 1 126 ? 7.121 -11.071 -15.347 1.00 57.25 126 VAL A C 1
ATOM 998 O O . VAL A 1 126 ? 6.178 -11.775 -14.993 1.00 57.25 126 VAL A O 1
ATOM 1001 N N . THR A 1 127 ? 6.960 -9.983 -16.106 1.00 55.84 127 THR A N 1
ATOM 1002 C CA . THR A 1 127 ? 5.661 -9.668 -16.730 1.00 55.84 127 THR A CA 1
ATOM 1003 C C . THR A 1 127 ? 5.352 -10.637 -17.868 1.00 55.84 127 THR A C 1
ATOM 1005 O O . THR A 1 127 ? 6.253 -11.264 -18.426 1.00 55.84 127 THR A O 1
ATOM 1008 N N . ASP A 1 128 ? 4.093 -10.668 -18.310 1.00 52.75 128 ASP A N 1
ATOM 1009 C CA . ASP A 1 128 ? 3.674 -11.379 -19.529 1.00 52.75 128 ASP A CA 1
ATOM 1010 C C . ASP A 1 128 ? 4.444 -10.932 -20.791 1.00 52.75 128 ASP A C 1
ATOM 1012 O O . ASP A 1 128 ? 4.529 -11.674 -21.769 1.00 52.75 128 ASP A O 1
ATOM 1016 N N . ALA A 1 129 ? 5.042 -9.734 -20.770 1.00 53.25 129 ALA A N 1
ATOM 1017 C CA . ALA A 1 129 ? 5.876 -9.199 -21.846 1.00 53.25 129 ALA A CA 1
ATOM 1018 C C . ALA A 1 129 ? 7.344 -9.673 -21.793 1.00 53.25 129 ALA A C 1
ATOM 1020 O O . ALA A 1 129 ? 8.136 -9.315 -22.663 1.00 53.25 129 ALA A O 1
ATOM 1021 N N . GLY A 1 130 ? 7.726 -10.476 -20.794 1.00 51.12 130 GLY A N 1
ATOM 1022 C CA . GLY A 1 130 ? 9.107 -10.919 -20.595 1.00 51.12 130 GLY A CA 1
ATOM 1023 C C . GLY A 1 130 ? 10.019 -9.863 -19.963 1.00 51.12 130 GLY A C 1
ATOM 1024 O O . GLY A 1 130 ? 11.228 -10.086 -19.874 1.00 51.12 130 GLY A O 1
ATOM 1025 N N . ASP A 1 131 ? 9.468 -8.737 -19.494 1.00 53.69 131 ASP A N 1
ATOM 1026 C CA . ASP A 1 131 ? 10.244 -7.735 -18.768 1.00 53.69 131 ASP A CA 1
ATOM 1027 C C . ASP A 1 131 ? 10.588 -8.259 -17.372 1.00 53.69 131 ASP A C 1
ATOM 1029 O O . ASP A 1 131 ? 9.716 -8.700 -16.616 1.00 53.69 131 ASP A O 1
ATOM 1033 N N . MET A 1 132 ? 11.870 -8.179 -17.004 1.00 52.41 132 MET A N 1
ATOM 1034 C CA . MET A 1 132 ? 12.295 -8.482 -15.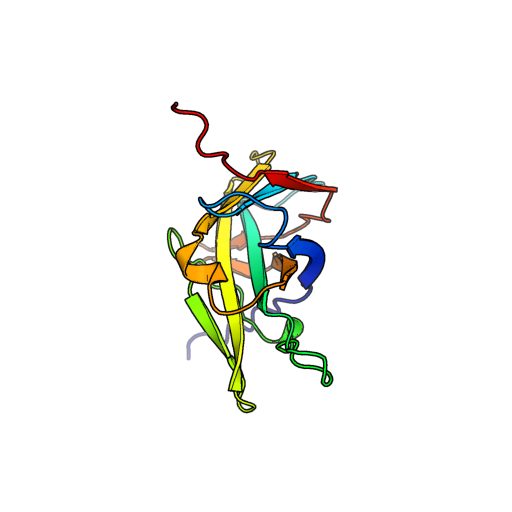640 1.00 52.41 132 MET A CA 1
ATOM 1035 C C . MET A 1 132 ? 11.809 -7.384 -14.688 1.00 52.41 132 MET A C 1
ATOM 1037 O O . MET A 1 132 ? 12.269 -6.237 -14.735 1.00 52.41 132 MET A O 1
ATOM 1041 N N . ILE A 1 133 ? 10.912 -7.759 -13.779 1.00 55.22 133 ILE A N 1
ATOM 1042 C CA . ILE A 1 133 ? 10.540 -6.971 -12.607 1.00 55.22 133 ILE A CA 1
ATOM 1043 C C . ILE A 1 133 ? 11.439 -7.456 -11.475 1.00 55.22 133 ILE A C 1
ATOM 1045 O O . ILE A 1 133 ? 11.157 -8.464 -10.826 1.00 55.22 133 ILE A O 1
ATOM 1049 N N . TYR A 1 134 ? 12.550 -6.764 -11.235 1.00 51.81 134 TYR A N 1
ATOM 1050 C CA . TYR A 1 134 ? 13.371 -7.060 -10.067 1.00 51.81 134 TYR A CA 1
ATOM 1051 C C . TYR A 1 134 ? 13.498 -5.860 -9.137 1.00 51.81 134 TYR A C 1
ATOM 1053 O O . TYR A 1 134 ? 13.845 -4.755 -9.542 1.00 51.81 134 TYR A O 1
ATOM 1061 N N . SER A 1 135 ? 13.200 -6.153 -7.874 1.00 55.12 135 SER A N 1
ATOM 1062 C CA . SER A 1 135 ? 13.141 -5.272 -6.718 1.00 55.12 135 SER A CA 1
ATOM 1063 C C . SER A 1 135 ? 14.522 -5.013 -6.119 1.00 55.12 135 SER A C 1
ATOM 1065 O O . SER A 1 135 ? 15.292 -5.936 -5.858 1.00 55.12 135 SER A O 1
ATOM 1067 N N . SER A 1 136 ? 14.762 -3.760 -5.751 1.00 44.75 136 SER A N 1
ATOM 1068 C CA . SER A 1 136 ? 15.177 -3.488 -4.380 1.00 44.75 136 SER A CA 1
ATOM 1069 C C . SER A 1 136 ? 14.593 -2.148 -3.954 1.00 44.75 136 SER A C 1
ATOM 1071 O O . SER A 1 136 ? 15.314 -1.174 -3.802 1.00 44.75 136 SER A O 1
ATOM 1073 N N . ALA A 1 137 ? 13.292 -2.076 -3.676 1.00 48.28 137 ALA A N 1
ATOM 1074 C CA . ALA A 1 137 ? 12.874 -1.096 -2.677 1.00 48.28 137 ALA A CA 1
ATOM 1075 C C . ALA A 1 137 ? 13.325 -1.650 -1.314 1.00 48.28 137 ALA A C 1
ATOM 1077 O O . ALA A 1 137 ? 12.523 -2.102 -0.501 1.00 48.28 137 ALA A O 1
ATOM 1078 N N . THR A 1 138 ? 14.644 -1.716 -1.086 1.00 50.84 138 THR A N 1
ATOM 1079 C CA . THR A 1 138 ? 15.216 -1.807 0.256 1.00 50.84 138 THR A CA 1
ATOM 1080 C C . THR A 1 138 ? 14.760 -0.532 0.931 1.00 50.84 138 THR A C 1
ATOM 1082 O O . THR A 1 138 ? 15.369 0.511 0.716 1.00 50.84 138 THR A O 1
ATOM 1085 N N . THR A 1 139 ? 13.610 -0.620 1.609 1.00 51.88 139 THR A N 1
ATOM 1086 C CA . THR A 1 139 ? 12.859 0.480 2.225 1.00 51.88 139 THR A CA 1
ATOM 1087 C C . THR A 1 139 ? 13.818 1.552 2.705 1.00 51.88 139 THR A C 1
ATOM 1089 O O . THR A 1 139 ? 14.491 1.368 3.724 1.00 51.88 139 THR A O 1
ATOM 1092 N N . SER A 1 140 ? 13.941 2.613 1.924 1.00 58.56 140 SER A N 1
ATOM 1093 C CA . SER A 1 140 ? 14.770 3.741 2.282 1.00 58.56 140 SER A CA 1
ATOM 1094 C C . SER A 1 140 ? 13.786 4.789 2.710 1.00 58.56 140 SER A C 1
ATOM 1096 O O . SER A 1 140 ? 13.209 5.443 1.871 1.00 58.56 140 SER A O 1
ATOM 1098 N N . GLU A 1 141 ? 13.535 4.818 4.014 1.00 69.06 141 GLU A N 1
ATOM 1099 C CA . GLU A 1 141 ? 12.649 5.773 4.677 1.00 69.06 141 GLU A CA 1
ATOM 1100 C C . GLU A 1 141 ? 11.172 5.701 4.218 1.00 69.06 141 GLU A C 1
ATOM 1102 O O . GLU A 1 141 ? 10.817 5.547 3.049 1.00 69.06 141 GLU A O 1
ATOM 1107 N N . VAL A 1 142 ? 10.271 5.698 5.198 1.00 78.00 142 VAL A N 1
ATOM 1108 C CA . VAL A 1 142 ? 8.826 5.733 4.961 1.00 78.00 142 VAL A CA 1
ATOM 1109 C C . VAL A 1 142 ? 8.280 6.900 5.747 1.00 78.00 142 VAL A C 1
ATOM 1111 O O . VAL A 1 142 ? 8.547 7.016 6.944 1.00 78.00 142 VAL A O 1
ATOM 1114 N N . GLU A 1 143 ? 7.499 7.730 5.074 1.00 84.81 143 GLU A N 1
ATOM 1115 C CA . GLU A 1 143 ? 6.868 8.900 5.661 1.00 84.81 143 GLU A CA 1
ATOM 1116 C C . GLU A 1 143 ? 5.348 8.739 5.662 1.00 84.81 143 GLU A C 1
ATOM 1118 O O . GLU A 1 143 ? 4.753 8.135 4.761 1.00 84.81 143 GLU A O 1
ATOM 1123 N N . PHE A 1 144 ? 4.719 9.291 6.698 1.00 82.00 144 PHE A N 1
ATOM 1124 C CA . PHE A 1 144 ? 3.273 9.291 6.874 1.00 82.00 144 PHE A CA 1
ATOM 1125 C C . PHE A 1 144 ? 2.772 10.726 6.859 1.00 82.00 144 PHE A C 1
ATOM 1127 O O . PHE A 1 144 ? 3.186 11.536 7.686 1.00 82.00 144 PHE A O 1
ATOM 1134 N N . TYR A 1 145 ? 1.855 11.017 5.942 1.00 81.69 145 TYR A N 1
ATOM 1135 C CA . TYR A 1 145 ? 1.173 12.302 5.889 1.00 81.69 145 TYR A CA 1
ATOM 1136 C C . TYR A 1 145 ? -0.301 12.107 6.209 1.00 81.69 145 TYR A C 1
ATOM 1138 O O . TYR A 1 145 ? -0.973 11.250 5.626 1.00 81.69 145 TYR A O 1
ATOM 1146 N N . TYR A 1 146 ? -0.806 12.936 7.112 1.00 80.69 146 TYR A N 1
ATOM 1147 C CA . TYR A 1 146 ? -2.205 12.961 7.506 1.00 80.69 146 TYR A CA 1
ATOM 1148 C C . TYR A 1 146 ? -2.806 14.243 6.938 1.00 80.69 146 TYR A C 1
ATOM 1150 O O . TYR A 1 146 ? -2.433 15.325 7.386 1.00 80.69 146 TYR A O 1
ATOM 1158 N N . PRO A 1 147 ? -3.658 14.163 5.902 1.00 71.19 147 PRO A N 1
ATOM 1159 C CA . PRO A 1 147 ? -4.285 15.351 5.356 1.00 71.19 147 PRO A CA 1
ATOM 1160 C C . PRO A 1 147 ? -5.212 15.946 6.421 1.00 71.19 147 PRO A C 1
ATOM 1162 O O . PRO A 1 147 ? -6.262 15.372 6.726 1.00 71.19 147 PRO A O 1
ATOM 1165 N N . ASP A 1 148 ? -4.818 17.079 6.997 1.00 66.19 148 ASP A N 1
ATOM 1166 C CA . ASP A 1 148 ? -5.682 17.839 7.890 1.00 66.19 148 ASP A CA 1
ATOM 1167 C C . ASP A 1 148 ? -6.812 18.511 7.105 1.00 66.19 148 ASP A C 1
ATOM 1169 O O . ASP A 1 148 ? -6.666 18.909 5.949 1.00 66.19 148 ASP A O 1
ATOM 1173 N N . ASP A 1 149 ? -7.959 18.645 7.765 1.00 54.19 149 ASP A N 1
ATOM 1174 C CA . ASP A 1 149 ? -9.154 19.354 7.294 1.00 54.19 149 ASP A CA 1
ATOM 1175 C C . ASP A 1 149 ? -8.952 20.888 7.309 1.00 54.19 149 ASP A C 1
ATOM 1177 O O . ASP A 1 149 ? -9.894 21.630 7.591 1.00 54.19 149 ASP A O 1
ATOM 1181 N N . GLU A 1 150 ? -7.740 21.408 7.066 1.00 48.81 150 GLU A N 1
ATOM 1182 C CA . GLU A 1 150 ? -7.467 22.854 7.096 1.00 48.81 150 GLU A CA 1
ATOM 1183 C C . GLU A 1 150 ? -8.043 23.580 5.871 1.00 48.81 150 GLU A C 1
ATOM 1185 O O . GLU A 1 150 ? -7.331 24.202 5.091 1.00 48.81 150 GLU A O 1
ATOM 1190 N N . HIS A 1 151 ? -9.365 23.524 5.721 1.00 42.72 151 HIS A N 1
ATOM 1191 C CA . HIS A 1 151 ? -10.203 24.573 5.158 1.00 42.72 151 HIS A CA 1
ATOM 1192 C C . HIS A 1 151 ? -11.263 24.925 6.216 1.00 42.72 151 HIS A C 1
ATOM 1194 O O . HIS A 1 151 ? -12.392 24.427 6.192 1.00 42.72 151 HIS A O 1
ATOM 1200 N N . LYS A 1 152 ? -10.881 25.779 7.169 1.00 38.06 152 LYS A N 1
ATOM 1201 C CA . LYS A 1 152 ? -11.819 26.634 7.905 1.00 38.06 152 LYS A CA 1
ATOM 1202 C C . LYS A 1 152 ? -11.547 28.085 7.561 1.00 38.06 152 LYS A C 1
ATOM 1204 O O . LYS A 1 152 ? -10.354 28.449 7.529 1.00 38.06 152 LYS A O 1
#

Secondary structure (DSSP, 8-state):
-----------EEEEEEEETTTS-TTEEEEEEE-----TT-SEEEEEEEEEEPPSSSS-----GGG------SS-PEEEE-TTS-EEEEEEEEEETT-SEEEEEEEHHHHTT-SEEEEEEEE--EE-TT--EE------EEEEEE-------

Foldseek 3Di:
DPDPFPFQFDDKDFADKDAPVPFAQWFKKKKFFADDDDDAAFKWKKKKKKFADPDPDDDLDDPPSPDDQDAPPPDWDWDADPVRRIITMHIDIDTPPDRMDMDTDTSVRVVVHRMIGMIMGTGWGADPVRGGHDDDSVGDDMDMDGDHPPPD

pLDDT: mean 70.28, std 15.81, range [32.44, 89.69]

Sequence (152 aa):
MAPEFASVWHHYRKVGIVDRTTDGKNGVIILVHLNTTPPRASWHNIGFMLAPKACECGSNQIETQRIPFEDTPFDWKRVADDYGRWAWYRGMTTPLGSKDATAMATSNMLFSSRQWDVYVGAGHGVTDAGDMIYSSATTSEVEFYYPDDEHK